Protein AF-A0A420VQV6-F1 (afdb_monomer_lite)

pLDDT: mean 90.89, std 10.07, range [41.94, 97.44]

Secondary structure (DSSP, 8-state):
----TTTT---HHHHHHH-TTS-HHHHHHHHHHHHHHHHHHHHHHHHSEEEETTEEEEPPHHHHHHHHHHH-TTS-HHHHHHHHHHHHHHHH-

Foldseek 3Di:
DPQDPPQLDQCLVVCCVVPVVDDPVRSVVVSVVVNVLLVVLLCQQLVDWDQDPVGTDTDDLVVSCVVSCVPCVVDDPVRSVVSNVVSRVRSVD

Radius of gyration: 14.95 Å; chains: 1; bounding box: 32×26×46 Å

Organism: NCBI:txid2420510

Structure (mmCIF, N/CA/C/O backbone):
data_AF-A0A420VQV6-F1
#
_entry.id   AF-A0A420VQV6-F1
#
loop_
_atom_site.group_PDB
_atom_site.id
_atom_site.type_symbol
_atom_site.label_atom_id
_atom_site.label_alt_id
_atom_site.label_comp_id
_atom_site.label_asym_id
_atom_site.label_entity_id
_atom_site.label_seq_id
_atom_site.pdbx_PDB_ins_code
_atom_site.Cartn_x
_atom_site.Cartn_y
_atom_site.Cartn_z
_atom_site.occupancy
_atom_site.B_iso_or_equiv
_atom_site.auth_seq_id
_atom_site.auth_comp_id
_atom_site.auth_asym_id
_atom_site.auth_atom_id
_atom_site.pdbx_PDB_model_num
ATOM 1 N N . MET A 1 1 ? 17.510 3.428 1.228 1.00 41.94 1 MET A N 1
ATOM 2 C CA . MET A 1 1 ? 16.511 4.266 0.538 1.00 41.94 1 MET A CA 1
ATOM 3 C C . MET A 1 1 ? 15.636 4.916 1.591 1.00 41.94 1 MET A C 1
ATOM 5 O O . MET A 1 1 ? 14.862 4.221 2.240 1.00 41.94 1 MET A O 1
ATOM 9 N N . GLU A 1 2 ? 15.816 6.215 1.823 1.00 45.53 2 GLU A N 1
ATOM 10 C CA . GLU A 1 2 ? 14.862 7.005 2.605 1.00 45.53 2 GLU A CA 1
ATOM 11 C C . GLU A 1 2 ? 13.658 7.290 1.705 1.00 45.53 2 GLU A C 1
ATOM 13 O O . GLU A 1 2 ? 13.685 8.174 0.853 1.00 45.53 2 GLU A O 1
ATOM 18 N N . PHE A 1 3 ? 12.617 6.469 1.824 1.00 61.25 3 PHE A N 1
ATOM 19 C CA . PHE A 1 3 ? 11.363 6.702 1.115 1.00 61.25 3 PHE A CA 1
ATOM 20 C C . PHE A 1 3 ? 10.791 8.072 1.519 1.00 61.25 3 PHE A C 1
ATOM 22 O O . PHE A 1 3 ? 10.881 8.457 2.684 1.00 61.25 3 PHE A O 1
ATOM 29 N N . GLY A 1 4 ? 10.219 8.817 0.563 1.00 63.28 4 GLY A N 1
ATOM 30 C CA . GLY A 1 4 ? 9.864 10.232 0.753 1.00 63.28 4 GLY A CA 1
ATOM 31 C C . GLY A 1 4 ? 9.029 10.525 2.008 1.00 63.28 4 GLY A C 1
ATOM 32 O O . GLY A 1 4 ? 8.277 9.672 2.464 1.00 63.28 4 GLY A O 1
ATOM 33 N N . GLN A 1 5 ? 9.097 11.766 2.510 1.00 64.31 5 GLN A N 1
ATOM 34 C CA . GLN A 1 5 ? 8.621 12.234 3.832 1.00 64.31 5 GLN A CA 1
ATOM 35 C C . GLN A 1 5 ? 7.219 11.766 4.283 1.00 64.31 5 GLN A C 1
ATOM 37 O O . GLN A 1 5 ? 6.918 11.801 5.472 1.00 64.31 5 GLN A O 1
ATOM 42 N N . ASN A 1 6 ? 6.343 11.344 3.366 1.00 73.38 6 ASN A N 1
ATOM 43 C CA . ASN A 1 6 ? 4.978 10.888 3.649 1.00 73.38 6 ASN A CA 1
ATOM 44 C C . ASN A 1 6 ? 4.761 9.366 3.521 1.00 73.38 6 ASN A C 1
ATOM 46 O O . ASN A 1 6 ? 3.639 8.901 3.726 1.00 73.38 6 ASN A O 1
ATOM 50 N N . TRP A 1 7 ? 5.789 8.585 3.182 1.00 79.94 7 TRP A N 1
ATOM 51 C CA . TRP A 1 7 ? 5.666 7.140 3.007 1.00 79.94 7 TRP A CA 1
ATOM 52 C C . TRP A 1 7 ? 5.423 6.444 4.345 1.00 79.94 7 TRP A C 1
ATOM 54 O O . TRP A 1 7 ? 6.162 6.645 5.306 1.00 79.94 7 TRP A O 1
ATOM 64 N N . LEU A 1 8 ? 4.375 5.616 4.408 1.00 83.00 8 LEU A N 1
ATOM 65 C CA . LEU A 1 8 ? 4.024 4.814 5.589 1.00 83.00 8 LEU A CA 1
ATOM 66 C C . LEU A 1 8 ? 3.862 5.624 6.888 1.00 83.00 8 LEU A C 1
ATOM 68 O O . LEU A 1 8 ? 4.090 5.099 7.986 1.00 83.00 8 LEU A O 1
ATOM 72 N N . LYS A 1 9 ? 3.432 6.888 6.785 1.00 88.19 9 LYS A N 1
ATOM 73 C CA . LYS A 1 9 ? 3.026 7.660 7.963 1.00 88.19 9 LYS A CA 1
ATOM 74 C C . LYS A 1 9 ? 1.912 6.929 8.725 1.00 88.19 9 LYS A C 1
ATOM 76 O O . LYS A 1 9 ? 1.051 6.320 8.080 1.00 88.19 9 LYS A O 1
ATOM 81 N N . PRO A 1 10 ? 1.921 6.973 10.072 1.00 89.94 10 PRO A N 1
ATOM 82 C CA . PRO A 1 10 ? 0.857 6.392 10.876 1.00 89.94 10 PRO A CA 1
ATOM 83 C C . PRO A 1 10 ? -0.519 6.868 10.419 1.00 89.94 10 PRO A C 1
ATOM 85 O O . PRO A 1 10 ? -0.716 8.042 10.106 1.00 89.94 10 PRO A O 1
ATOM 88 N N . ILE A 1 11 ? -1.470 5.940 10.356 1.00 91.81 11 ILE A N 1
ATOM 89 C CA . ILE A 1 11 ? -2.830 6.232 9.886 1.00 91.81 11 ILE A CA 1
ATOM 90 C C . ILE A 1 11 ? -3.837 6.333 11.035 1.00 91.81 11 ILE A C 1
ATOM 92 O O . ILE A 1 11 ? -5.007 6.611 10.782 1.00 91.81 11 ILE A O 1
ATOM 96 N N . ASN A 1 12 ? -3.376 6.120 12.270 1.00 94.38 12 ASN A N 1
ATOM 97 C CA . ASN A 1 12 ? -4.183 5.967 13.475 1.00 94.38 12 ASN A CA 1
ATOM 98 C C . ASN A 1 12 ? -5.076 7.183 13.716 1.00 94.38 12 ASN A C 1
ATOM 100 O O . ASN A 1 12 ? -6.265 7.000 13.924 1.00 94.38 12 ASN A O 1
ATOM 104 N N . GLU A 1 13 ? -4.546 8.407 13.609 1.00 93.75 13 GLU A N 1
ATOM 105 C CA . GLU A 1 13 ? -5.333 9.638 13.789 1.00 93.75 13 GLU A CA 1
ATOM 106 C C . GLU A 1 13 ? -6.501 9.709 12.799 1.00 93.75 13 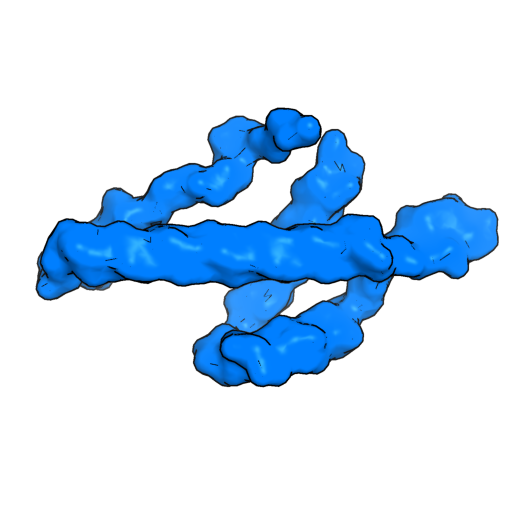GLU A C 1
ATOM 108 O O . GLU A 1 13 ? -7.646 9.935 13.178 1.00 93.75 13 GLU A O 1
ATOM 113 N N . ARG A 1 14 ? -6.237 9.423 11.518 1.00 93.06 14 ARG A N 1
ATOM 114 C CA . ARG A 1 14 ? -7.272 9.432 10.472 1.00 93.06 14 ARG A CA 1
ATOM 115 C C . ARG A 1 14 ? -8.315 8.340 10.696 1.00 93.06 14 ARG A C 1
ATOM 117 O O . ARG A 1 14 ? -9.489 8.549 10.401 1.00 93.06 14 ARG A O 1
ATOM 124 N N . LEU A 1 15 ? -7.882 7.170 11.168 1.00 94.38 15 LEU A N 1
ATOM 125 C CA . LEU A 1 15 ? -8.780 6.065 11.491 1.00 94.38 15 LEU A CA 1
ATOM 126 C C . LEU A 1 15 ? -9.624 6.375 12.729 1.00 94.38 15 LEU A C 1
ATOM 128 O O . LEU A 1 15 ? -10.822 6.136 12.676 1.00 94.38 15 LEU A O 1
ATOM 132 N N . ALA A 1 16 ? -9.044 6.965 13.775 1.00 96.31 16 ALA A N 1
ATOM 133 C CA . ALA A 1 16 ? -9.751 7.365 14.989 1.00 96.31 16 ALA A CA 1
ATOM 134 C C . ALA A 1 16 ? -10.847 8.394 14.687 1.00 96.31 16 ALA A C 1
ATOM 136 O O . ALA A 1 16 ? -11.969 8.253 15.157 1.00 96.31 16 ALA A O 1
ATOM 137 N N . THR A 1 17 ? -10.561 9.381 13.830 1.00 96.19 17 THR A N 1
ATOM 138 C CA . THR A 1 17 ? -11.564 10.371 13.408 1.00 96.19 17 THR A CA 1
ATOM 139 C C . THR A 1 17 ? -12.713 9.739 12.621 1.00 96.19 17 THR A C 1
ATOM 141 O O . THR A 1 17 ? -13.859 10.158 12.751 1.00 96.19 17 THR A O 1
ATOM 144 N N . LYS A 1 18 ? -12.424 8.743 11.774 1.00 96.19 18 LYS A N 1
ATOM 145 C CA . LYS A 1 18 ? -13.431 8.112 10.906 1.00 96.19 18 LYS A CA 1
ATOM 146 C C . LYS A 1 18 ? -14.221 6.999 11.602 1.00 96.19 18 LYS A C 1
ATOM 148 O O . LYS A 1 18 ? -15.370 6.759 11.246 1.00 96.19 18 LYS A O 1
ATOM 153 N N . PHE A 1 19 ? -13.593 6.313 12.548 1.00 95.38 19 PHE A N 1
ATOM 154 C CA . PHE A 1 19 ? -14.126 5.162 13.266 1.00 95.38 19 PHE A CA 1
ATOM 155 C C . PHE A 1 19 ? -13.875 5.356 14.771 1.00 95.38 19 PHE A C 1
ATOM 157 O O . PHE A 1 19 ? -12.984 4.710 15.329 1.00 95.38 19 PHE A O 1
ATOM 164 N N . PRO A 1 20 ? -14.633 6.258 15.424 1.00 95.12 20 PRO A N 1
ATOM 165 C CA . PRO A 1 20 ? -14.392 6.649 16.815 1.00 95.12 20 PRO A CA 1
ATOM 166 C C . PRO A 1 20 ? -14.571 5.499 17.816 1.00 95.12 20 PRO A C 1
ATOM 168 O O . PRO A 1 20 ? -14.002 5.544 18.902 1.00 95.12 20 PRO A O 1
ATOM 171 N N . ASP A 1 21 ? -15.303 4.449 17.438 1.00 96.50 21 ASP A N 1
ATOM 172 C CA . ASP A 1 21 ? -15.544 3.276 18.284 1.00 96.50 21 ASP A CA 1
ATOM 173 C C . ASP A 1 21 ? -14.352 2.299 18.335 1.00 96.50 21 ASP A C 1
ATOM 175 O O . ASP A 1 21 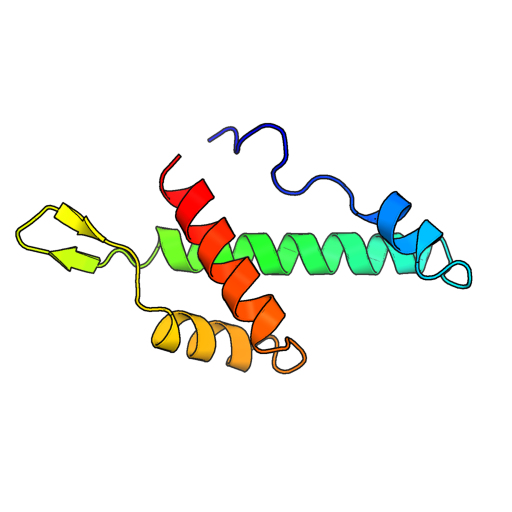? -14.346 1.362 19.138 1.00 96.50 21 ASP A O 1
ATOM 179 N N . LEU A 1 22 ? -13.337 2.479 17.478 1.00 95.12 22 LEU A N 1
ATOM 180 C CA . LEU A 1 22 ? -12.149 1.627 17.486 1.00 95.12 22 LEU A CA 1
ATOM 181 C C . LEU A 1 22 ? -11.242 1.955 18.672 1.00 95.12 22 LEU A C 1
ATOM 183 O O . LEU A 1 22 ? -10.841 3.095 18.900 1.00 95.12 22 LEU A O 1
ATOM 187 N N . LYS A 1 23 ? -10.825 0.909 19.386 1.00 96.69 23 LYS A N 1
ATOM 188 C CA . LYS A 1 23 ? -9.828 1.020 20.453 1.00 96.69 23 LYS A CA 1
ATOM 189 C C . LYS A 1 23 ? -8.447 1.309 19.866 1.00 96.69 23 LYS A C 1
ATOM 191 O O . LYS A 1 23 ? -8.126 0.872 18.763 1.00 96.69 23 LYS A O 1
ATOM 196 N N . ILE A 1 24 ? -7.579 1.934 20.665 1.00 95.12 24 ILE A N 1
ATOM 197 C CA . ILE A 1 24 ? -6.179 2.236 20.304 1.00 95.12 24 ILE A CA 1
ATOM 198 C C . ILE A 1 24 ? -5.453 1.004 19.742 1.00 95.12 24 ILE A C 1
ATOM 200 O O . ILE A 1 24 ? -4.771 1.103 18.726 1.00 95.12 24 ILE A O 1
ATOM 204 N N . GLN A 1 25 ? -5.650 -0.168 20.352 1.00 96.94 25 GLN A N 1
ATOM 205 C CA . GLN A 1 25 ? -5.052 -1.415 19.875 1.00 96.94 25 GLN A CA 1
ATOM 206 C C . GLN A 1 25 ? -5.519 -1.794 18.458 1.00 96.94 25 GLN A C 1
ATOM 208 O O . GLN A 1 25 ? -4.696 -2.136 17.617 1.00 96.94 25 GLN A O 1
ATOM 213 N N . GLN A 1 26 ? -6.816 -1.669 18.162 1.00 97.25 26 GLN A N 1
ATOM 214 C CA . GLN A 1 26 ? -7.372 -1.969 16.837 1.00 97.25 26 GLN A CA 1
ATOM 215 C C . GLN A 1 26 ? -6.874 -0.972 15.783 1.00 97.25 26 GLN A C 1
ATOM 217 O O . GLN A 1 26 ? -6.572 -1.353 14.654 1.00 97.25 26 GLN A O 1
ATOM 222 N N . LEU A 1 27 ? -6.738 0.306 16.156 1.00 96.56 27 LEU A N 1
ATOM 223 C CA . LEU A 1 27 ? -6.148 1.329 15.289 1.00 96.56 27 LEU A CA 1
ATOM 224 C C . LEU A 1 27 ? -4.701 0.977 14.917 1.00 96.56 27 LEU A C 1
ATOM 226 O O . LEU A 1 27 ? -4.316 1.128 13.755 1.00 96.56 27 LEU A O 1
ATOM 230 N N . GLU A 1 28 ? -3.920 0.475 15.877 1.00 97.12 28 GLU A N 1
ATOM 231 C CA . GLU A 1 28 ? -2.544 0.050 15.622 1.00 97.12 28 GLU A CA 1
ATOM 232 C C . GLU A 1 28 ? -2.479 -1.218 14.766 1.00 97.12 28 GLU A C 1
ATOM 234 O O . GLU A 1 28 ? -1.701 -1.275 13.815 1.00 97.12 28 GLU A O 1
ATOM 239 N N . GLU A 1 29 ? -3.344 -2.200 15.014 1.00 96.88 29 GLU A N 1
ATOM 240 C CA . GLU A 1 29 ? -3.453 -3.398 14.174 1.00 96.88 29 GLU A CA 1
ATOM 241 C C . GLU A 1 29 ? -3.756 -3.033 12.711 1.00 96.88 29 GLU A C 1
ATOM 243 O O . GLU A 1 29 ? -3.100 -3.532 11.789 1.00 96.88 29 GLU A O 1
ATOM 248 N N . CYS A 1 30 ? -4.687 -2.100 12.479 1.00 95.00 30 CYS A N 1
ATOM 249 C CA . CYS A 1 30 ? -4.970 -1.578 11.144 1.00 95.00 30 CYS A CA 1
ATOM 250 C C . CYS A 1 30 ? -3.758 -0.866 10.530 1.00 95.00 30 CYS A C 1
ATOM 252 O O . CYS A 1 30 ? -3.438 -1.092 9.361 1.00 95.00 30 CYS A O 1
ATOM 254 N N . ASN A 1 31 ? -3.071 -0.021 11.299 1.00 95.12 31 ASN A N 1
ATOM 255 C CA . ASN A 1 31 ? -1.877 0.690 10.853 1.00 95.12 31 ASN A CA 1
ATOM 256 C C . ASN A 1 31 ? -0.770 -0.275 10.411 1.00 95.12 31 ASN A C 1
ATOM 258 O O . ASN A 1 31 ? -0.257 -0.158 9.295 1.00 95.12 31 ASN A O 1
ATOM 262 N N . VAL A 1 32 ? -0.458 -1.271 11.240 1.00 96.12 32 VAL A N 1
ATOM 263 C CA . VAL A 1 32 ? 0.532 -2.314 10.942 1.00 96.12 32 VAL A CA 1
ATOM 264 C C . VAL A 1 32 ? 0.142 -3.094 9.689 1.00 96.12 32 VAL A C 1
ATOM 266 O O . VAL A 1 32 ? 0.974 -3.277 8.794 1.00 96.12 32 VAL A O 1
ATOM 269 N N . LEU A 1 33 ? -1.123 -3.514 9.577 1.00 95.88 33 LEU A N 1
ATOM 270 C CA . LEU A 1 33 ? -1.612 -4.246 8.410 1.00 95.88 33 LEU A CA 1
ATOM 271 C C . LEU A 1 33 ? -1.479 -3.414 7.129 1.00 95.88 33 LEU A C 1
ATOM 273 O O . LEU A 1 33 ? -0.936 -3.903 6.137 1.00 95.88 33 LEU A O 1
ATOM 277 N N . CYS A 1 34 ? -1.920 -2.154 7.147 1.00 94.06 34 CYS A N 1
ATOM 278 C CA . CYS A 1 34 ? -1.800 -1.258 6.001 1.00 94.06 34 CYS A CA 1
ATOM 279 C C . CYS A 1 34 ? -0.336 -1.057 5.599 1.00 94.06 34 CYS A C 1
ATOM 281 O O . CYS A 1 34 ? -0.012 -1.181 4.417 1.00 94.06 34 CYS A O 1
ATOM 283 N N . LYS A 1 35 ? 0.570 -0.818 6.557 1.00 94.38 35 LYS A N 1
ATOM 284 C CA . LYS A 1 35 ? 1.999 -0.661 6.248 1.00 94.38 35 LYS A CA 1
ATOM 285 C C . LYS A 1 35 ? 2.588 -1.914 5.614 1.00 94.38 35 LYS A C 1
ATOM 287 O O . LYS A 1 35 ? 3.285 -1.813 4.606 1.00 94.38 35 LYS A O 1
ATOM 292 N N . LYS A 1 36 ? 2.257 -3.091 6.146 1.00 95.62 36 LYS A N 1
ATOM 293 C CA . LYS A 1 36 ? 2.697 -4.378 5.596 1.00 95.62 36 LYS A CA 1
ATOM 294 C C . LYS A 1 36 ? 2.211 -4.578 4.158 1.00 95.62 36 LYS A C 1
ATOM 296 O O . LYS A 1 36 ? 2.997 -4.969 3.299 1.00 95.62 36 LYS A O 1
ATOM 301 N N . VAL A 1 37 ? 0.940 -4.276 3.880 1.00 96.56 37 VAL A N 1
ATOM 302 C CA . VAL A 1 37 ? 0.361 -4.356 2.526 1.00 96.56 37 VAL A CA 1
ATOM 303 C C . VAL A 1 37 ? 1.085 -3.412 1.562 1.00 96.56 37 VAL A C 1
ATOM 305 O O . VAL A 1 37 ? 1.459 -3.837 0.471 1.00 96.56 37 VAL A O 1
ATOM 308 N N . HIS A 1 38 ? 1.347 -2.166 1.971 1.00 94.81 38 HIS A N 1
ATOM 309 C CA . HIS A 1 38 ? 2.119 -1.205 1.174 1.00 94.81 38 HIS A CA 1
ATOM 310 C C . HIS A 1 38 ? 3.545 -1.674 0.891 1.00 94.81 38 HIS A C 1
ATOM 312 O O . HIS A 1 38 ? 4.002 -1.577 -0.243 1.00 94.81 38 HIS A O 1
ATOM 318 N N . GLN A 1 39 ? 4.242 -2.210 1.893 1.00 94.88 39 GLN A N 1
ATOM 319 C CA . GLN A 1 39 ? 5.596 -2.734 1.716 1.00 94.88 39 GLN A CA 1
ATOM 320 C C . GLN A 1 39 ? 5.630 -3.906 0.734 1.00 94.88 39 GLN A C 1
ATOM 322 O O . GLN A 1 39 ? 6.516 -3.958 -0.113 1.00 94.88 39 GLN A O 1
ATOM 327 N N . ILE A 1 40 ? 4.666 -4.826 0.823 1.00 96.44 40 ILE A N 1
ATOM 328 C CA . ILE A 1 40 ? 4.563 -5.973 -0.088 1.00 96.44 40 ILE A CA 1
ATOM 329 C C . ILE A 1 40 ? 4.268 -5.512 -1.516 1.00 96.44 40 ILE A C 1
ATOM 331 O O . ILE A 1 40 ? 4.922 -5.975 -2.445 1.00 96.44 40 ILE A O 1
ATOM 335 N N . ALA A 1 41 ? 3.322 -4.588 -1.689 1.00 95.81 41 ALA A N 1
ATOM 336 C CA . ALA A 1 41 ? 2.987 -4.030 -2.993 1.00 95.81 41 ALA A CA 1
ATOM 33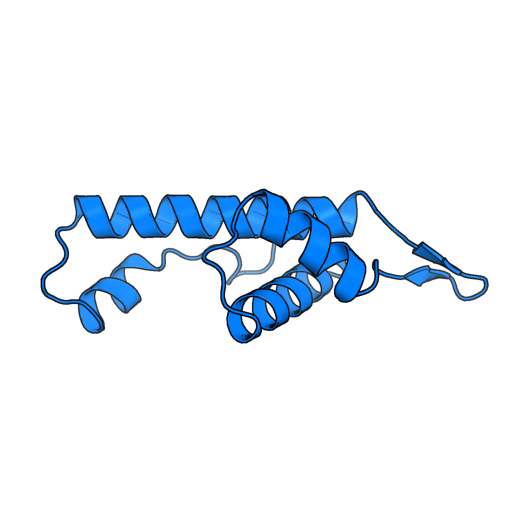7 C C . ALA A 1 41 ? 4.177 -3.308 -3.637 1.00 95.81 41 ALA A C 1
ATOM 339 O O . ALA A 1 41 ? 4.516 -3.579 -4.785 1.00 95.81 41 ALA A O 1
ATOM 340 N N . HIS A 1 4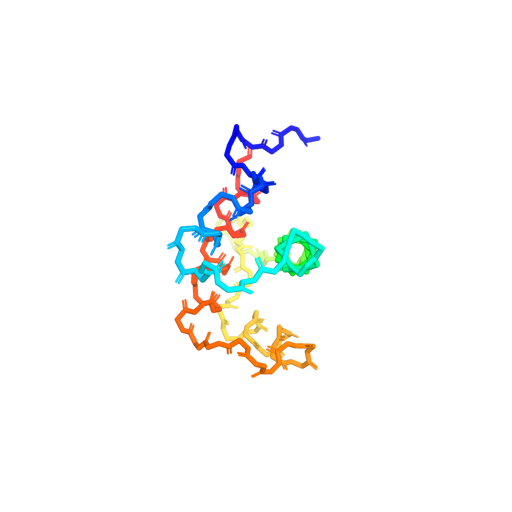2 ? 4.845 -2.438 -2.880 1.00 94.88 42 HIS A N 1
ATOM 341 C CA . HIS A 1 42 ? 6.021 -1.714 -3.347 1.00 94.88 42 HIS A CA 1
ATOM 342 C C . HIS A 1 42 ? 7.169 -2.657 -3.704 1.00 94.88 42 HIS A C 1
ATOM 344 O O . HIS A 1 42 ? 7.763 -2.533 -4.770 1.00 94.88 42 HIS A O 1
ATOM 350 N N . ARG A 1 43 ? 7.456 -3.634 -2.836 1.00 95.12 43 ARG A N 1
ATOM 351 C CA . ARG A 1 43 ? 8.477 -4.651 -3.098 1.00 95.12 43 ARG A CA 1
ATOM 352 C C . ARG A 1 43 ? 8.190 -5.404 -4.394 1.00 95.12 43 ARG A C 1
ATOM 354 O O . ARG A 1 43 ? 9.095 -5.564 -5.197 1.00 95.12 43 ARG A O 1
ATOM 361 N N . PHE A 1 44 ? 6.937 -5.800 -4.615 1.00 95.94 44 PHE A N 1
ATOM 362 C CA . PHE A 1 44 ? 6.551 -6.498 -5.837 1.00 95.94 44 PHE A CA 1
ATOM 363 C C . PHE A 1 44 ? 6.831 -5.665 -7.097 1.00 95.94 44 PHE A C 1
ATOM 365 O O . PHE A 1 44 ? 7.343 -6.213 -8.064 1.00 95.94 44 PHE A O 1
ATOM 372 N N . ILE A 1 45 ? 6.576 -4.352 -7.071 1.00 94.81 45 ILE A N 1
ATOM 373 C CA . ILE A 1 45 ? 6.914 -3.452 -8.187 1.00 94.81 45 ILE A CA 1
ATOM 374 C C . ILE A 1 45 ? 8.429 -3.380 -8.420 1.00 94.81 45 ILE A C 1
ATOM 376 O O . ILE A 1 45 ? 8.876 -3.527 -9.551 1.00 94.81 45 ILE A O 1
ATOM 380 N N . VAL A 1 46 ? 9.220 -3.179 -7.361 1.00 92.56 46 VAL A N 1
ATOM 381 C CA . VAL A 1 46 ? 10.684 -3.022 -7.471 1.00 92.56 46 VAL A CA 1
ATOM 382 C C . VAL A 1 46 ? 11.377 -4.311 -7.919 1.00 92.56 46 VAL A C 1
ATOM 384 O O . VAL A 1 46 ? 12.345 -4.261 -8.670 1.00 92.56 46 VAL A O 1
ATOM 387 N N . GLU A 1 47 ? 10.897 -5.468 -7.464 1.00 93.94 47 GLU A N 1
ATOM 388 C CA . GLU A 1 47 ? 11.498 -6.774 -7.769 1.00 93.94 47 GLU A CA 1
ATOM 389 C C . GLU A 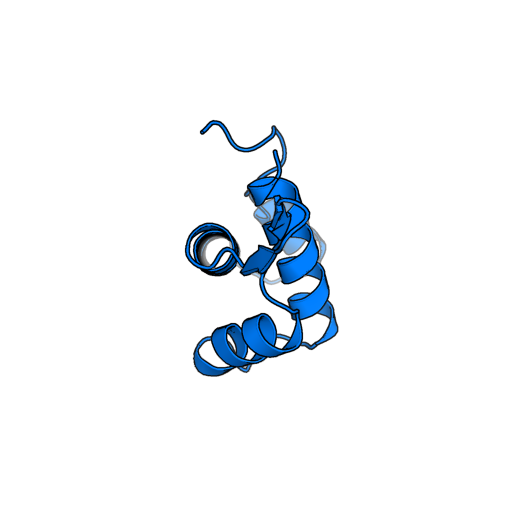1 47 ? 11.080 -7.337 -9.136 1.00 93.94 47 GLU A C 1
ATOM 391 O O . GLU A 1 47 ? 11.643 -8.337 -9.572 1.00 93.94 47 GLU A O 1
ATOM 396 N N . ASN A 1 48 ? 10.106 -6.722 -9.815 1.00 92.81 48 ASN A N 1
ATOM 397 C CA . ASN A 1 48 ? 9.604 -7.179 -11.114 1.00 92.81 48 ASN A CA 1
ATOM 398 C C . ASN A 1 48 ? 9.649 -6.034 -12.149 1.00 92.81 48 ASN A C 1
ATOM 400 O O . ASN A 1 48 ? 8.605 -5.573 -12.609 1.00 92.81 48 ASN A O 1
ATOM 404 N N . PRO A 1 49 ? 10.839 -5.527 -12.514 1.00 89.75 49 PRO A N 1
ATOM 405 C CA . PRO A 1 49 ? 10.953 -4.563 -13.602 1.00 89.75 49 PRO A CA 1
ATOM 406 C C . PRO A 1 49 ? 10.562 -5.204 -14.941 1.00 89.75 49 PRO A C 1
ATOM 408 O O . PRO A 1 49 ? 10.873 -6.367 -15.203 1.00 89.75 49 PRO A O 1
ATOM 411 N N . ILE A 1 50 ? 9.921 -4.430 -15.814 1.00 87.94 50 ILE A N 1
ATOM 412 C CA . ILE A 1 50 ? 9.773 -4.772 -17.229 1.00 87.94 50 ILE A CA 1
ATOM 413 C C . ILE A 1 50 ? 10.915 -4.099 -17.985 1.00 87.94 50 ILE A C 1
ATOM 415 O O . ILE A 1 50 ? 11.098 -2.888 -17.906 1.00 87.94 50 ILE A O 1
ATOM 419 N N . HIS A 1 51 ? 11.691 -4.882 -18.728 1.00 84.06 51 HIS A N 1
ATOM 420 C CA . HIS A 1 51 ? 12.722 -4.349 -19.610 1.00 84.06 51 HIS A CA 1
ATOM 421 C C . HIS A 1 51 ? 12.112 -4.077 -20.986 1.00 84.06 51 HIS A C 1
ATOM 423 O O . HIS A 1 51 ? 11.598 -4.992 -21.627 1.00 84.06 51 HIS A O 1
ATOM 429 N N . SER A 1 52 ? 12.163 -2.821 -21.420 1.00 82.12 52 SER A N 1
ATOM 430 C CA . SER A 1 52 ? 11.731 -2.361 -22.741 1.00 82.12 52 SER A CA 1
ATOM 431 C C . SER A 1 52 ? 12.919 -1.785 -23.515 1.00 82.12 52 SER A C 1
ATOM 433 O O . SER A 1 52 ? 13.929 -1.404 -22.915 1.00 82.12 52 SER A O 1
ATOM 435 N N . ASP A 1 53 ? 12.780 -1.647 -24.836 1.00 82.56 53 ASP A N 1
ATOM 436 C CA . ASP A 1 53 ? 13.787 -0.994 -25.690 1.00 82.56 53 ASP A CA 1
ATOM 437 C C . ASP A 1 53 ? 14.062 0.464 -25.265 1.00 82.56 53 ASP A C 1
ATOM 439 O O . ASP A 1 53 ? 15.125 1.017 -25.545 1.00 82.56 53 ASP A O 1
ATOM 443 N N . THR A 1 54 ? 13.113 1.086 -24.556 1.00 80.75 54 THR A N 1
ATOM 444 C CA . THR A 1 54 ? 13.177 2.465 -24.053 1.00 80.75 54 THR A CA 1
ATOM 445 C C . THR A 1 54 ? 13.635 2.586 -22.596 1.00 80.75 54 THR A C 1
ATOM 447 O O . THR A 1 54 ? 13.782 3.705 -22.104 1.00 80.75 54 THR A O 1
ATOM 450 N N . GLY A 1 55 ? 13.885 1.471 -21.896 1.00 80.94 55 GLY A N 1
ATOM 451 C CA . GLY A 1 55 ? 14.352 1.458 -20.505 1.00 80.94 55 GLY A CA 1
ATOM 452 C C . GLY A 1 55 ? 13.581 0.506 -19.584 1.00 80.94 55 GLY A C 1
ATOM 453 O O . GLY A 1 55 ? 12.949 -0.450 -20.031 1.00 80.94 55 GLY A O 1
ATOM 454 N N . ILE A 1 56 ? 13.662 0.754 -18.272 1.00 80.12 56 ILE A N 1
ATOM 455 C CA . ILE A 1 56 ? 12.950 -0.027 -17.249 1.00 80.12 56 ILE A CA 1
ATOM 456 C C . ILE A 1 56 ? 11.559 0.571 -17.017 1.00 80.12 56 ILE A C 1
ATOM 458 O O . ILE A 1 56 ? 11.431 1.737 -16.646 1.00 80.12 56 ILE A O 1
ATOM 462 N N . GLU A 1 57 ? 10.533 -0.255 -17.186 1.00 88.88 57 GLU A N 1
ATOM 463 C CA . GLU A 1 57 ? 9.133 0.034 -16.887 1.00 88.88 57 GLU A CA 1
ATOM 464 C C . GLU A 1 57 ? 8.643 -0.792 -15.686 1.00 88.88 57 GLU A C 1
ATOM 466 O O . GLU A 1 57 ? 9.310 -1.717 -15.213 1.00 88.88 57 GLU A O 1
ATOM 471 N N . PHE A 1 58 ? 7.458 -0.462 -15.173 1.00 91.88 58 PHE A N 1
ATOM 472 C CA . PHE A 1 58 ? 6.812 -1.224 -14.104 1.00 91.88 58 PHE A CA 1
ATOM 473 C C . PHE A 1 58 ? 5.866 -2.282 -14.673 1.00 91.88 58 PHE A C 1
ATOM 475 O O . PHE A 1 58 ? 5.255 -2.066 -15.718 1.00 91.88 58 PHE A O 1
ATOM 482 N N . ILE A 1 59 ? 5.701 -3.398 -13.952 1.00 93.81 59 ILE A N 1
ATOM 483 C CA . ILE A 1 59 ? 4.670 -4.398 -14.265 1.00 93.81 59 ILE A CA 1
ATOM 484 C C . ILE A 1 59 ? 3.294 -3.774 -14.475 1.00 93.81 59 ILE A C 1
ATOM 486 O O . ILE A 1 59 ? 2.913 -2.842 -13.772 1.00 93.81 59 ILE A O 1
ATOM 490 N N . ASP A 1 60 ? 2.500 -4.344 -15.379 1.00 93.50 60 ASP A N 1
ATOM 491 C CA . ASP A 1 60 ? 1.150 -3.850 -15.611 1.00 93.50 60 ASP A CA 1
ATOM 492 C C . ASP A 1 60 ? 0.233 -4.023 -14.378 1.00 93.50 60 ASP A C 1
ATOM 494 O O . ASP A 1 60 ? 0.408 -4.895 -13.513 1.00 93.50 60 ASP A O 1
ATOM 498 N N . PHE A 1 61 ? -0.806 -3.184 -14.306 1.00 95.62 61 PHE A N 1
ATOM 499 C CA . PHE A 1 61 ? -1.754 -3.204 -13.192 1.00 95.62 61 PHE A CA 1
ATOM 500 C C . PHE A 1 61 ? -2.497 -4.541 -13.058 1.00 95.62 61 PHE A C 1
ATOM 502 O O . PHE A 1 61 ? -2.852 -4.929 -11.945 1.00 95.62 61 PHE A O 1
ATOM 509 N N . TYR A 1 62 ? -2.755 -5.258 -14.155 1.00 95.44 62 TYR A N 1
ATOM 510 C CA . TYR A 1 62 ? -3.459 -6.535 -14.098 1.00 95.44 62 TYR A CA 1
ATOM 511 C C . TYR A 1 62 ? -2.613 -7.587 -13.373 1.00 95.44 62 TYR A C 1
ATOM 513 O O . TYR A 1 62 ? -3.120 -8.228 -12.449 1.00 95.44 62 TYR A O 1
ATOM 521 N N . GLN A 1 63 ? -1.326 -7.712 -13.695 1.00 95.25 63 GLN A N 1
ATOM 522 C CA . GLN A 1 63 ? -0.395 -8.610 -13.003 1.00 95.25 63 GLN A CA 1
ATOM 523 C C . GLN A 1 63 ? -0.258 -8.249 -11.521 1.00 95.25 63 GLN A C 1
ATOM 525 O O . GLN A 1 63 ? -0.406 -9.116 -10.652 1.00 95.25 63 GLN A O 1
ATOM 530 N N . PHE A 1 64 ? -0.080 -6.958 -11.223 1.00 96.56 64 PHE A N 1
ATOM 531 C CA . PHE A 1 64 ? -0.079 -6.447 -9.853 1.00 96.56 64 PHE A CA 1
ATOM 532 C C . PHE A 1 64 ? -1.354 -6.834 -9.096 1.00 96.56 64 PHE A C 1
ATOM 534 O O . PHE A 1 64 ? -1.301 -7.351 -7.975 1.00 96.56 64 PHE A O 1
ATOM 541 N N . ARG A 1 65 ? -2.518 -6.633 -9.723 1.00 96.75 65 ARG A N 1
ATOM 542 C CA . ARG A 1 65 ? -3.819 -6.968 -9.143 1.00 96.75 65 ARG A CA 1
ATOM 543 C C . ARG A 1 65 ? -3.901 -8.454 -8.825 1.00 96.75 65 ARG A C 1
ATOM 545 O O . ARG A 1 65 ? -4.293 -8.796 -7.715 1.00 96.75 65 ARG A O 1
ATOM 552 N N . GLN A 1 66 ? -3.518 -9.328 -9.756 1.00 96.12 66 GLN A N 1
ATOM 553 C CA . GLN A 1 66 ? -3.552 -10.779 -9.546 1.00 96.12 66 GLN A CA 1
ATOM 554 C C . GLN A 1 66 ? -2.666 -11.205 -8.369 1.00 96.12 66 GLN A C 1
ATOM 556 O O . GLN A 1 66 ? -3.088 -12.015 -7.543 1.00 96.12 66 GLN A O 1
ATOM 561 N N . PHE A 1 67 ? -1.466 -10.634 -8.243 1.00 96.38 67 PHE A N 1
ATOM 562 C CA . PHE A 1 67 ? -0.577 -10.908 -7.114 1.00 96.38 67 PHE A CA 1
ATOM 563 C C . PHE A 1 67 ? -1.190 -10.474 -5.777 1.00 96.38 67 PHE A C 1
ATOM 565 O O . PHE A 1 67 ? -1.271 -11.271 -4.837 1.00 96.38 67 PHE A O 1
ATOM 572 N N . MET A 1 68 ? -1.670 -9.230 -5.696 1.00 97.44 68 MET A N 1
ATOM 573 C CA . MET A 1 68 ? -2.223 -8.686 -4.457 1.00 97.44 68 MET A CA 1
ATOM 574 C C . MET A 1 68 ? -3.509 -9.399 -4.042 1.00 97.44 68 MET A C 1
ATOM 576 O O . MET A 1 68 ? -3.688 -9.699 -2.862 1.00 97.44 68 MET A O 1
ATOM 580 N N . TYR A 1 69 ? -4.379 -9.732 -4.997 1.00 94.69 69 TYR A N 1
ATOM 581 C CA . TYR A 1 69 ? -5.671 -10.355 -4.716 1.00 94.69 69 TYR A CA 1
ATOM 582 C C . TYR A 1 69 ? -5.541 -11.779 -4.160 1.00 94.69 69 TYR A C 1
ATOM 584 O O . TYR A 1 69 ? -6.354 -12.185 -3.333 1.00 94.69 69 TYR A O 1
ATOM 592 N N . LYS A 1 70 ? -4.475 -12.510 -4.521 1.00 95.12 70 LYS A N 1
ATOM 593 C CA . LYS A 1 70 ? -4.171 -13.829 -3.937 1.00 95.12 70 LYS A CA 1
ATOM 594 C C . LYS A 1 70 ? -3.917 -13.774 -2.426 1.00 95.12 70 LYS A C 1
ATOM 596 O O . LYS A 1 70 ? -4.186 -14.750 -1.737 1.00 95.12 70 LYS A O 1
ATOM 601 N N . LYS A 1 71 ? -3.376 -12.663 -1.911 1.00 93.56 71 LYS A N 1
ATOM 602 C CA . LYS A 1 71 ? -3.046 -12.488 -0.481 1.00 93.56 71 LYS A CA 1
ATOM 603 C C . LYS A 1 71 ? -4.058 -11.619 0.271 1.00 93.56 71 LYS A C 1
ATOM 605 O O . LYS A 1 71 ? -4.222 -11.781 1.475 1.00 93.56 71 LYS A O 1
ATOM 610 N N . TYR A 1 72 ? -4.711 -10.694 -0.427 1.00 96.06 72 TYR A N 1
ATOM 611 C CA . TYR A 1 72 ? -5.535 -9.633 0.148 1.00 96.06 72 TYR A CA 1
ATOM 612 C C . TYR A 1 72 ? -6.826 -9.443 -0.662 1.00 96.06 72 TYR A C 1
ATOM 614 O O . TYR A 1 72 ? -7.102 -8.358 -1.171 1.00 96.06 72 TYR A O 1
ATOM 622 N N . SER A 1 73 ? -7.625 -10.506 -0.7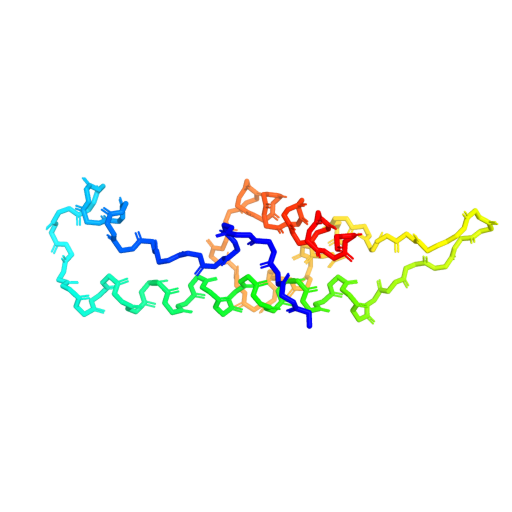82 1.00 95.31 73 SER A N 1
ATOM 623 C CA . SER A 1 73 ? -8.879 -10.525 -1.560 1.00 95.31 73 SER A CA 1
ATOM 624 C C . SER A 1 73 ? -9.943 -9.532 -1.068 1.00 95.31 73 SER A C 1
ATOM 626 O O . SER A 1 73 ? -10.846 -9.167 -1.816 1.00 95.31 73 SER A O 1
ATOM 628 N N . TRP A 1 74 ? -9.819 -9.052 0.173 1.00 95.12 74 TRP A N 1
ATOM 629 C CA . TRP A 1 74 ? -10.673 -8.015 0.759 1.00 95.12 74 TRP A CA 1
ATOM 630 C C . TRP A 1 74 ? -10.382 -6.602 0.225 1.00 95.12 74 TRP A C 1
ATOM 632 O O . TRP A 1 74 ? -11.152 -5.676 0.486 1.00 95.12 74 TRP A O 1
ATOM 642 N N . LEU A 1 75 ? -9.283 -6.394 -0.510 1.00 95.19 75 LEU A N 1
ATOM 643 C CA . LEU A 1 75 ? -8.986 -5.096 -1.109 1.00 95.19 75 LEU A CA 1
ATOM 644 C C . LEU A 1 75 ? -9.941 -4.804 -2.270 1.00 95.19 75 LEU A C 1
ATOM 646 O O . LEU A 1 75 ? -10.052 -5.569 -3.227 1.00 95.19 75 LEU A O 1
ATOM 650 N N . SER A 1 76 ? -10.581 -3.636 -2.223 1.00 95.62 76 SER A N 1
ATOM 651 C CA . SER A 1 76 ? -11.390 -3.144 -3.337 1.00 95.62 76 SER A CA 1
ATOM 652 C C . SER A 1 76 ? -10.520 -2.777 -4.543 1.00 95.62 76 SER A C 1
ATOM 654 O O . SER A 1 76 ? -9.360 -2.381 -4.395 1.00 95.62 76 SER A O 1
ATOM 656 N N . SER A 1 77 ? -11.103 -2.813 -5.746 1.00 94.38 77 SER A N 1
ATOM 657 C CA . SER A 1 77 ? -10.405 -2.402 -6.976 1.00 94.38 77 SER A CA 1
ATOM 658 C C . SER A 1 77 ? -9.862 -0.971 -6.882 1.00 94.38 77 SER A C 1
ATOM 660 O O . SER A 1 77 ? -8.731 -0.706 -7.283 1.00 94.38 77 SER A O 1
ATOM 662 N N . ALA A 1 78 ? -10.630 -0.055 -6.281 1.00 96.19 78 ALA A N 1
ATOM 663 C CA . ALA A 1 78 ? -10.203 1.329 -6.084 1.00 96.19 78 ALA A CA 1
ATOM 664 C C . ALA A 1 78 ? -8.986 1.440 -5.147 1.00 96.19 78 ALA A C 1
ATOM 666 O O . ALA A 1 78 ? -8.103 2.267 -5.369 1.00 96.19 78 ALA A O 1
ATOM 667 N N . ASN A 1 79 ? -8.914 0.608 -4.103 1.00 95.00 79 ASN A N 1
ATOM 668 C CA . ASN A 1 79 ? -7.762 0.582 -3.203 1.00 95.00 79 ASN A CA 1
ATOM 669 C C . ASN A 1 79 ? -6.540 -0.058 -3.868 1.00 95.00 79 ASN A C 1
ATOM 671 O O . ASN A 1 79 ? -5.440 0.461 -3.707 1.00 95.00 79 ASN A O 1
ATOM 675 N N . LEU A 1 80 ? -6.727 -1.116 -4.665 1.00 96.75 80 LEU A N 1
ATOM 676 C CA . LEU A 1 80 ? -5.647 -1.740 -5.435 1.00 96.75 80 LEU A CA 1
ATOM 677 C C . LEU A 1 80 ? -5.023 -0.764 -6.432 1.00 96.75 80 LEU A C 1
ATOM 679 O O . LEU A 1 80 ? -3.802 -0.699 -6.529 1.00 96.75 80 LEU A O 1
ATOM 683 N N . GLN A 1 81 ? -5.837 0.031 -7.125 1.00 96.56 81 GLN A N 1
ATOM 684 C CA . GLN A 1 81 ? -5.328 1.001 -8.091 1.00 96.56 81 GLN A CA 1
ATOM 685 C C . GLN A 1 81 ? -4.523 2.116 -7.415 1.00 96.56 81 GLN A C 1
ATOM 687 O O . GLN A 1 81 ? -3.423 2.433 -7.858 1.00 96.56 81 GLN A O 1
ATOM 692 N N . ARG A 1 82 ? -5.004 2.649 -6.282 1.00 95.62 82 ARG A N 1
ATOM 693 C CA . ARG A 1 82 ? -4.238 3.622 -5.481 1.00 95.62 82 ARG A CA 1
ATOM 694 C C . ARG A 1 82 ? -2.929 3.030 -4.963 1.00 95.62 82 ARG A C 1
ATOM 696 O O . ARG A 1 82 ? -1.904 3.705 -4.991 1.00 95.62 82 ARG A O 1
ATOM 703 N N . LEU A 1 83 ? -2.965 1.779 -4.504 1.00 95.56 83 LEU A N 1
ATOM 704 C CA . LEU A 1 83 ? -1.795 1.068 -4.000 1.00 95.56 83 LEU A CA 1
ATOM 705 C C . LEU A 1 83 ? -0.742 0.859 -5.093 1.00 95.56 83 LEU A C 1
ATOM 707 O O . LEU A 1 83 ? 0.436 1.106 -4.846 1.00 95.56 83 LEU A O 1
ATOM 711 N N . TYR A 1 84 ? -1.167 0.466 -6.295 1.00 96.75 84 TYR A N 1
ATOM 712 C CA . TYR A 1 84 ? -0.305 0.332 -7.467 1.00 96.75 84 TYR A CA 1
ATOM 713 C C . TYR A 1 84 ? 0.355 1.663 -7.837 1.00 96.75 84 TYR A C 1
ATOM 715 O O . TYR A 1 84 ? 1.581 1.743 -7.891 1.00 96.75 84 TYR A O 1
ATOM 723 N N . SER A 1 85 ? -0.435 2.730 -8.009 1.00 94.88 85 SER A N 1
ATOM 724 C CA . SER A 1 85 ? 0.088 4.048 -8.388 1.00 94.88 85 SER A CA 1
ATOM 725 C C . SER A 1 85 ? 1.090 4.591 -7.371 1.00 94.88 85 SER A C 1
ATOM 727 O O . SER A 1 85 ? 2.130 5.117 -7.757 1.00 94.88 85 SER A O 1
ATOM 729 N N . GLN A 1 86 ? 0.812 4.439 -6.071 1.00 93.56 86 GLN A N 1
ATOM 730 C CA . GLN A 1 86 ? 1.759 4.848 -5.034 1.00 93.56 86 GLN A CA 1
ATOM 731 C C . GLN A 1 86 ? 3.021 3.985 -5.058 1.00 93.56 86 GLN A C 1
ATOM 733 O O . GLN A 1 86 ? 4.118 4.521 -4.968 1.00 93.56 86 GLN A O 1
ATOM 738 N N . SER A 1 87 ? 2.882 2.671 -5.222 1.00 94.44 87 SER A N 1
ATOM 739 C CA . SER A 1 87 ? 4.029 1.762 -5.293 1.00 94.44 87 SER A CA 1
ATOM 740 C C . SER A 1 87 ? 4.960 2.121 -6.454 1.00 94.44 87 SER A C 1
ATOM 742 O O . SER A 1 87 ? 6.156 2.247 -6.233 1.00 94.44 87 SER A O 1
ATOM 744 N N . CYS A 1 88 ? 4.417 2.392 -7.644 1.00 93.06 88 CYS A N 1
ATOM 745 C CA . CYS A 1 88 ? 5.190 2.860 -8.799 1.00 93.06 88 CYS A CA 1
ATOM 746 C C . CYS A 1 88 ? 5.858 4.216 -8.536 1.00 93.06 88 CYS A C 1
ATOM 748 O O . CYS A 1 88 ? 7.039 4.393 -8.811 1.00 93.06 88 CYS A O 1
ATOM 750 N N . TYR A 1 89 ? 5.120 5.170 -7.959 1.00 91.38 89 TYR A N 1
ATOM 751 C CA . TYR A 1 89 ? 5.650 6.498 -7.647 1.00 91.38 89 TYR A CA 1
ATOM 752 C C . TYR A 1 89 ? 6.853 6.445 -6.697 1.00 91.38 89 TYR A C 1
ATOM 754 O O . TYR A 1 89 ? 7.838 7.144 -6.917 1.00 91.38 89 TYR A O 1
ATOM 762 N N . TYR A 1 90 ? 6.774 5.630 -5.643 1.00 89.06 90 TYR A N 1
ATOM 763 C CA . TYR A 1 90 ? 7.867 5.480 -4.681 1.00 89.06 90 TYR A CA 1
ATOM 764 C C . TYR A 1 90 ? 8.982 4.551 -5.167 1.00 89.06 90 TYR A C 1
ATOM 766 O O . TYR A 1 90 ? 10.099 4.709 -4.699 1.00 89.06 90 TYR A O 1
ATOM 774 N N . ALA A 1 91 ? 8.709 3.641 -6.106 1.00 89.31 91 ALA A N 1
ATOM 775 C CA . ALA A 1 91 ? 9.736 2.836 -6.766 1.00 89.31 91 ALA A CA 1
ATOM 776 C C . ALA A 1 91 ? 10.559 3.655 -7.774 1.00 89.31 91 ALA A C 1
ATOM 778 O O . ALA A 1 91 ? 11.720 3.345 -8.017 1.00 89.31 91 ALA A O 1
ATOM 779 N N . TYR A 1 92 ? 9.953 4.689 -8.366 1.00 85.00 92 TYR A N 1
ATOM 780 C CA . TYR A 1 92 ? 10.625 5.606 -9.286 1.00 85.00 92 TYR A CA 1
ATOM 781 C C . TYR A 1 92 ? 11.485 6.664 -8.572 1.00 85.00 92 TYR A C 1
ATOM 783 O O . TYR A 1 92 ? 12.418 7.198 -9.166 1.00 85.00 92 TYR A O 1
ATOM 791 N N . LYS A 1 93 ? 11.136 7.011 -7.327 1.00 78.38 93 LYS A N 1
ATOM 792 C CA . LYS A 1 93 ? 11.824 8.030 -6.521 1.00 78.38 93 LYS A CA 1
ATOM 793 C C . LYS A 1 93 ? 13.042 7.487 -5.792 1.00 78.38 93 LYS A C 1
ATOM 795 O O . LYS A 1 93 ? 14.032 8.247 -5.741 1.00 78.38 93 LYS A O 1
#

Sequence (93 aa):
MEFGQNWLKPINERLATKFPDLKIQQLEECNVLCKKVHQIAHRFIVENPIHSDTGIEFIDFYQFRQFMYKKYSWLSSANLQRLYSQSCYYAYK